Protein AF-A0A4R4V330-F1 (afdb_monomer)

Radius of gyration: 26.64 Å; Cα contacts (8 Å, |Δi|>4): 38; chains: 1; bounding box: 55×34×80 Å

Solvent-accessible surface area (backbone atoms only — not comparable to full-atom values): 6131 Å² total; per-residue (Å²): 139,83,82,82,77,76,73,71,78,74,74,79,72,78,73,78,72,75,81,72,60,71,76,80,73,48,66,60,66,60,51,50,52,54,22,50,52,21,43,51,41,32,55,56,40,47,54,49,22,66,73,70,74,48,85,54,71,67,30,55,50,16,48,51,46,25,51,50,33,53,51,53,52,51,50,52,51,49,52,54,48,49,59,71,71,54,78,76,77,81,75,73,78,72,82,71,83,84,126

Secondary structure (DSSP, 8-state):
---------------------TTTS--HHHHHHHHHHHHHHHHHHHHHHHHHS---HHHHHHHHHHHHHHHHHHHHHHHHHHHHT---TTSSSSTTS--

Sequence (99 aa):
MVQDGETAPSDPAHRSVPSLPRRLADPTPVLLFGTALWFAGVVLFGWRDLADGSVGVEFFTCIAGTTLGIIGYGVFRWQRNAARRGSRGSWQGLAGLDT

Structure (mmCIF, N/CA/C/O backbone):
data_AF-A0A4R4V330-F1
#
_entry.id   AF-A0A4R4V330-F1
#
loop_
_atom_site.group_PDB
_atom_site.id
_atom_site.type_symbol
_atom_site.label_atom_id
_atom_site.label_alt_id
_atom_site.label_comp_id
_atom_site.label_asym_id
_atom_site.label_entity_id
_atom_site.label_seq_id
_atom_site.pdbx_PDB_ins_code
_atom_site.Cartn_x
_atom_site.Cartn_y
_atom_site.Cartn_z
_atom_site.occupancy
_atom_site.B_iso_or_equiv
_atom_site.auth_seq_id
_atom_site.auth_comp_id
_atom_site.auth_asym_id
_atom_site.auth_atom_id
_atom_site.pdbx_PDB_model_num
ATOM 1 N N . MET A 1 1 ? -36.310 24.318 57.794 1.00 46.09 1 MET A N 1
ATOM 2 C CA . MET A 1 1 ? -36.937 24.225 56.461 1.00 46.09 1 MET A CA 1
ATOM 3 C C . MET A 1 1 ? -35.822 24.427 55.440 1.00 46.09 1 MET A C 1
ATOM 5 O O . MET A 1 1 ? -35.615 25.546 54.998 1.00 46.09 1 MET A O 1
ATOM 9 N N . VAL A 1 2 ? -35.008 23.394 55.206 1.00 49.06 2 VAL A N 1
ATOM 10 C CA . VAL A 1 2 ? -33.883 23.442 54.257 1.00 49.06 2 VAL A CA 1
ATOM 11 C C . VAL A 1 2 ? -34.397 22.883 52.940 1.00 49.06 2 VAL A C 1
ATOM 13 O O . VAL A 1 2 ? -34.961 21.791 52.904 1.00 49.06 2 VAL A O 1
ATOM 16 N N . GLN A 1 3 ? -34.296 23.699 51.903 1.00 57.59 3 GLN A N 1
ATOM 17 C CA . GLN A 1 3 ? -34.781 23.425 50.566 1.00 57.59 3 GLN A CA 1
ATOM 18 C C . GLN A 1 3 ? -33.574 23.055 49.705 1.00 57.59 3 GLN A C 1
ATOM 20 O O . GLN A 1 3 ? -33.152 23.844 48.872 1.00 57.59 3 GLN A O 1
ATOM 25 N N . ASP A 1 4 ? -33.030 21.854 49.902 1.00 46.81 4 ASP A N 1
ATOM 26 C CA . ASP A 1 4 ? -31.985 21.304 49.027 1.00 46.81 4 ASP A CA 1
ATOM 27 C C . ASP A 1 4 ? -32.660 20.484 47.922 1.00 46.81 4 ASP A C 1
ATOM 29 O O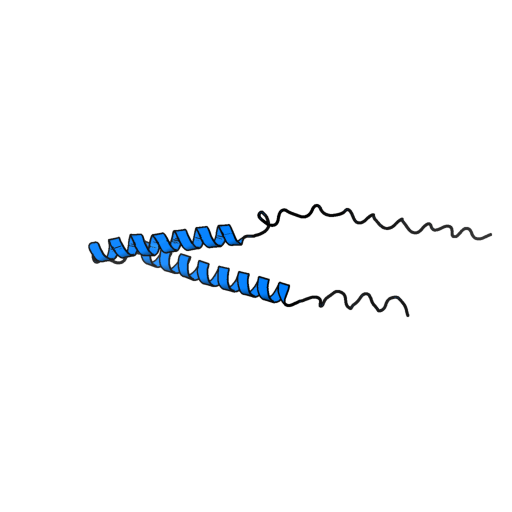 . ASP A 1 4 ? -32.519 19.270 47.801 1.00 46.81 4 ASP A O 1
ATOM 33 N N . GLY A 1 5 ? -33.486 21.177 47.140 1.00 57.91 5 GLY A N 1
ATOM 34 C CA . GLY A 1 5 ? -34.045 20.682 45.888 1.00 57.91 5 GLY A CA 1
ATOM 35 C C . GLY A 1 5 ? -33.053 20.865 44.744 1.00 57.91 5 GLY A C 1
ATOM 36 O O . GLY A 1 5 ? -33.433 21.405 43.709 1.00 57.91 5 GLY A O 1
ATOM 37 N N . GLU A 1 6 ? -31.793 20.465 44.934 1.00 54.75 6 GLU A N 1
ATOM 38 C CA . GLU A 1 6 ? -30.803 20.452 43.857 1.00 54.75 6 GLU A CA 1
ATOM 39 C C . GLU A 1 6 ? -31.171 19.299 42.916 1.00 54.75 6 GLU A C 1
ATOM 41 O O . GLU A 1 6 ? -30.764 18.147 43.072 1.00 54.75 6 GLU A O 1
ATOM 46 N N . THR A 1 7 ? -32.043 19.603 41.960 1.00 56.84 7 THR A N 1
ATOM 47 C CA . THR A 1 7 ? -32.309 18.766 40.798 1.00 56.84 7 THR A CA 1
ATOM 48 C C . THR A 1 7 ? -30.982 18.540 40.090 1.00 56.84 7 THR A C 1
ATOM 50 O O . THR A 1 7 ? -30.516 19.419 39.363 1.00 56.84 7 THR A O 1
ATOM 53 N N . ALA A 1 8 ? -30.360 17.382 40.324 1.00 57.53 8 ALA A N 1
ATOM 54 C CA . ALA A 1 8 ? -29.200 16.953 39.562 1.00 57.53 8 ALA A CA 1
ATOM 55 C C . ALA A 1 8 ? -29.518 17.163 38.071 1.00 57.53 8 ALA A C 1
ATOM 57 O O . ALA A 1 8 ? -30.588 16.725 37.627 1.00 57.53 8 ALA A O 1
ATOM 58 N N . PRO A 1 9 ? -28.670 17.883 37.313 1.00 60.41 9 PRO A N 1
ATOM 59 C CA . PRO A 1 9 ? -28.929 18.137 35.908 1.00 60.41 9 PRO A CA 1
ATOM 60 C C . PRO A 1 9 ? -29.163 16.795 35.224 1.00 60.41 9 PRO A C 1
ATOM 62 O O . PRO A 1 9 ? -28.319 15.902 35.279 1.00 60.41 9 PRO A O 1
ATOM 65 N N . SER A 1 10 ? -30.359 16.653 34.651 1.00 60.56 10 SER A N 1
ATOM 66 C CA . SER A 1 10 ? -30.787 15.495 33.878 1.00 60.56 10 SER A CA 1
ATOM 67 C C . SER A 1 10 ? -29.659 15.067 32.947 1.00 60.56 10 SER A C 1
ATOM 69 O O . SER A 1 10 ? -29.223 15.877 32.124 1.00 60.56 10 SER A O 1
ATOM 71 N N . ASP A 1 11 ? -29.203 13.826 33.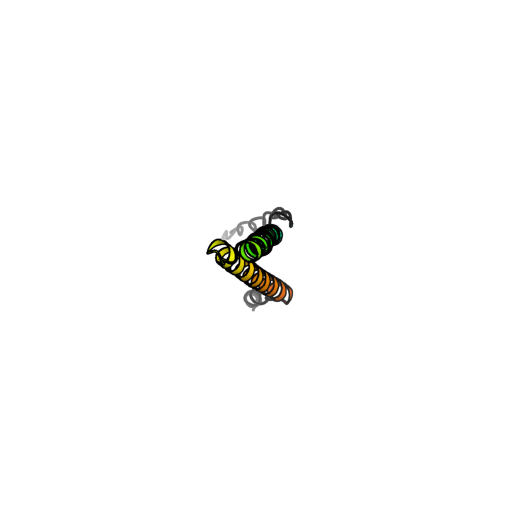142 1.00 59.34 11 ASP A N 1
ATOM 72 C CA . ASP A 1 11 ? -28.247 13.080 32.324 1.00 59.34 11 ASP A CA 1
ATOM 73 C C . ASP A 1 11 ? -28.237 13.618 30.884 1.00 59.34 11 ASP A C 1
ATOM 75 O O . ASP A 1 11 ? -29.303 13.619 30.251 1.00 59.34 11 ASP A O 1
ATOM 79 N N . PRO A 1 12 ? -27.117 14.177 30.374 1.00 59.53 12 PRO A N 1
ATOM 80 C CA . PRO A 1 12 ? -27.086 14.754 29.043 1.00 59.53 12 PRO A CA 1
ATOM 81 C C . PRO A 1 12 ? -27.383 13.630 28.063 1.00 59.53 12 PRO A C 1
ATOM 83 O O . PRO A 1 12 ? -26.490 12.856 27.730 1.00 59.53 12 PRO A O 1
ATOM 86 N N . ALA A 1 13 ? -28.652 13.543 27.645 1.00 63.53 13 ALA A N 1
ATOM 87 C CA . ALA A 1 13 ? -29.205 12.496 26.806 1.00 63.53 13 ALA A CA 1
ATOM 88 C C . ALA A 1 13 ? -28.169 12.113 25.757 1.00 63.53 13 ALA A C 1
ATOM 90 O O . ALA A 1 13 ? -27.889 12.902 24.846 1.00 63.53 13 ALA A O 1
ATOM 91 N N . HIS A 1 14 ? -27.533 10.953 25.957 1.00 59.41 14 HIS A N 1
ATOM 92 C CA . HIS A 1 14 ? -26.417 10.507 25.141 1.00 59.41 14 HIS A CA 1
ATOM 93 C C . HIS A 1 14 ? -26.930 10.429 23.706 1.00 59.41 14 HIS A C 1
ATOM 95 O O . HIS A 1 14 ? -27.666 9.515 23.330 1.00 59.41 14 HIS A O 1
ATOM 101 N N . ARG A 1 15 ? -26.623 11.461 22.916 1.00 63.56 15 ARG A N 1
ATOM 102 C CA . ARG A 1 15 ? -27.174 11.620 21.575 1.00 63.56 15 ARG A CA 1
ATOM 103 C C . ARG A 1 15 ? -26.651 10.440 20.769 1.00 63.56 15 ARG A C 1
ATOM 105 O O . ARG A 1 15 ? -25.440 10.315 20.590 1.00 63.56 15 ARG A O 1
ATOM 112 N N . SER A 1 16 ? -27.545 9.544 20.352 1.00 61.28 16 SER A N 1
ATOM 113 C CA . SER A 1 16 ? -27.179 8.329 19.627 1.00 61.28 16 SER A CA 1
ATOM 114 C C . SER A 1 16 ? -26.407 8.728 18.374 1.00 61.28 16 SER A C 1
ATOM 116 O O . SER A 1 16 ? -26.987 9.281 17.436 1.00 61.28 16 SER A O 1
ATOM 118 N N . VAL A 1 17 ? -25.089 8.513 18.382 1.00 60.91 17 VAL A N 1
ATOM 119 C CA . VAL A 1 17 ? -24.244 8.828 17.233 1.00 60.91 17 VAL A CA 1
ATOM 120 C C . VAL A 1 17 ? -24.745 8.001 16.049 1.00 60.91 17 VAL A C 1
ATOM 122 O O . VAL A 1 17 ? -24.851 6.776 16.170 1.00 60.91 17 VAL A O 1
ATOM 125 N N . PRO A 1 18 ? -25.101 8.632 14.916 1.00 69.88 18 PRO A N 1
ATOM 126 C CA . PRO A 1 18 ? -25.498 7.896 13.729 1.00 69.88 18 PRO A CA 1
ATOM 127 C C . PRO A 1 18 ? -24.382 6.918 13.376 1.00 69.88 18 PRO A C 1
ATOM 129 O O . PRO A 1 18 ? -23.213 7.305 13.300 1.00 69.88 18 PRO A O 1
ATOM 132 N N . SER A 1 19 ? -24.716 5.639 13.204 1.00 65.06 19 SER A N 1
ATOM 133 C CA . SER A 1 19 ? -23.719 4.625 12.876 1.00 65.06 19 SER A CA 1
ATOM 134 C C . SER A 1 19 ? -23.047 4.999 11.555 1.00 65.06 19 SER A C 1
ATOM 136 O O . SER A 1 19 ? -23.688 4.959 10.502 1.00 65.06 19 SER A O 1
ATOM 138 N N . LEU A 1 20 ? -21.770 5.385 11.613 1.00 56.50 20 LEU A N 1
ATOM 139 C CA . LEU A 1 20 ? -21.043 5.832 10.433 1.00 56.50 20 LEU A CA 1
ATOM 140 C C . LEU A 1 20 ? -20.953 4.666 9.432 1.00 56.50 20 LEU A C 1
ATOM 142 O O . LEU A 1 20 ? -20.566 3.557 9.830 1.00 56.50 20 LEU A O 1
ATOM 146 N N . PRO A 1 21 ? -21.322 4.868 8.151 1.00 66.62 21 PRO A N 1
ATOM 147 C CA . PRO A 1 21 ? -21.335 3.800 7.164 1.00 66.62 21 PRO A CA 1
ATOM 148 C C . PRO A 1 21 ? -19.971 3.117 7.111 1.00 66.62 21 PRO A C 1
ATOM 150 O O . PRO A 1 21 ? -18.952 3.744 6.825 1.00 66.62 21 PRO A O 1
ATOM 153 N N . ARG A 1 22 ? -19.947 1.807 7.370 1.00 62.03 22 ARG A N 1
ATOM 154 C CA . ARG A 1 22 ? -18.717 1.011 7.526 1.00 62.03 22 ARG A CA 1
ATOM 155 C C . ARG A 1 22 ? -17.758 1.105 6.334 1.00 62.03 22 ARG A C 1
ATOM 157 O O . ARG A 1 22 ? -16.571 0.878 6.501 1.00 62.03 22 ARG A O 1
ATOM 164 N N . ARG A 1 23 ? -18.282 1.451 5.154 1.00 55.28 23 ARG A N 1
ATOM 165 C CA . ARG A 1 23 ? -17.522 1.651 3.913 1.00 55.28 23 ARG A CA 1
ATOM 166 C C . ARG A 1 23 ? -16.753 2.974 3.860 1.00 55.28 23 ARG A C 1
ATOM 168 O O . ARG A 1 23 ? -15.727 3.015 3.201 1.00 55.28 23 ARG A O 1
ATOM 175 N N . LEU A 1 24 ? -17.226 4.023 4.535 1.00 58.78 24 LEU A N 1
ATOM 176 C CA . LEU A 1 24 ? -16.553 5.328 4.561 1.00 58.78 24 LEU A CA 1
ATOM 177 C C . LEU A 1 24 ? -15.456 5.389 5.634 1.00 58.78 24 LEU A C 1
ATOM 179 O O . LEU A 1 24 ? -14.525 6.175 5.529 1.00 58.78 24 LEU A O 1
ATOM 183 N N . ALA A 1 25 ? -15.565 4.536 6.654 1.00 65.62 25 ALA A N 1
ATOM 184 C CA . ALA A 1 25 ? -14.605 4.442 7.750 1.00 65.62 25 ALA A CA 1
ATOM 185 C C . ALA A 1 25 ? -13.471 3.430 7.499 1.00 65.62 25 ALA A C 1
ATOM 187 O O . ALA A 1 25 ? -12.592 3.292 8.348 1.00 65.62 25 ALA A O 1
ATOM 188 N N . ASP A 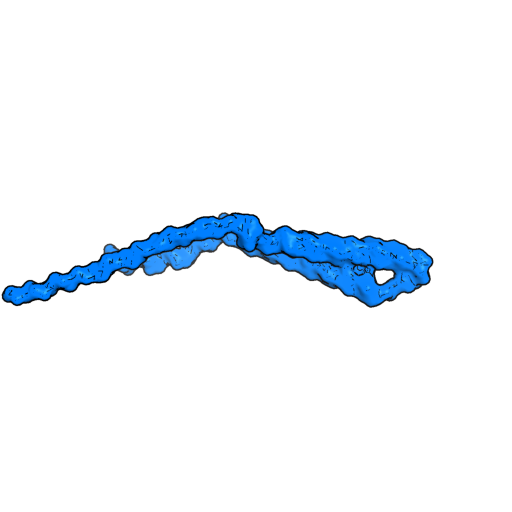1 26 ? -13.502 2.683 6.389 1.00 72.88 26 ASP A N 1
ATOM 189 C CA . ASP A 1 26 ? -12.489 1.670 6.095 1.00 72.88 26 ASP A CA 1
ATOM 190 C C . ASP A 1 26 ? -11.436 2.239 5.125 1.00 72.88 26 ASP A C 1
ATOM 192 O O . ASP A 1 26 ? -11.752 2.460 3.956 1.00 72.88 26 ASP A O 1
ATOM 196 N N . PRO A 1 27 ? -10.187 2.485 5.566 1.00 74.56 27 PRO A N 1
ATOM 197 C CA . PRO A 1 27 ? -9.112 2.957 4.690 1.00 74.56 27 PRO A CA 1
ATOM 198 C C . PRO A 1 27 ? -8.577 1.853 3.761 1.00 74.56 27 PRO A C 1
ATOM 200 O O . PRO A 1 27 ? -7.832 2.135 2.822 1.00 74.56 27 PRO A O 1
ATOM 203 N N . THR A 1 28 ? -8.964 0.592 3.993 1.00 83.06 28 THR A N 1
ATOM 204 C CA . THR A 1 28 ? -8.513 -0.582 3.231 1.00 83.06 28 THR A CA 1
ATOM 205 C C . THR A 1 28 ? -8.610 -0.438 1.708 1.00 83.06 28 THR A C 1
ATOM 207 O O . THR A 1 28 ? -7.602 -0.701 1.052 1.00 83.06 28 THR A O 1
ATOM 210 N N . PRO A 1 29 ? -9.754 -0.048 1.103 1.00 83.06 29 PRO A N 1
ATOM 211 C CA . PRO A 1 29 ? -9.855 0.085 -0.349 1.00 83.06 29 PRO A CA 1
ATOM 212 C C . PRO A 1 29 ? -8.800 1.032 -0.922 1.00 83.06 29 PRO A C 1
ATOM 214 O O . PRO A 1 29 ? -8.138 0.670 -1.888 1.00 83.06 29 PRO A O 1
ATOM 217 N N . VAL A 1 30 ? -8.579 2.196 -0.305 1.00 86.88 30 VAL A N 1
ATOM 218 C CA . VAL A 1 30 ? -7.592 3.178 -0.785 1.00 86.88 30 VAL A CA 1
ATOM 219 C C . VAL A 1 30 ? -6.174 2.608 -0.730 1.00 86.88 30 VAL A C 1
ATOM 221 O O . VAL A 1 30 ? -5.441 2.716 -1.712 1.00 86.88 30 VAL A O 1
ATOM 224 N N . LEU A 1 31 ? -5.801 1.942 0.371 1.00 88.31 31 LEU A N 1
ATOM 225 C CA . LEU A 1 31 ? -4.493 1.286 0.475 1.00 88.31 31 LEU A CA 1
ATOM 226 C C . LEU A 1 31 ? -4.307 0.201 -0.591 1.00 88.31 31 LEU A C 1
ATOM 228 O O . LEU A 1 31 ? -3.236 0.113 -1.1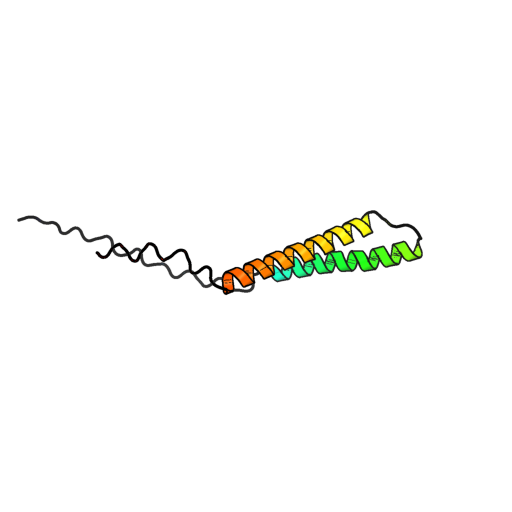91 1.00 88.31 31 LEU A O 1
ATOM 232 N N . LEU A 1 32 ? -5.331 -0.621 -0.834 1.00 89.75 32 LEU A N 1
ATOM 233 C CA . LEU A 1 32 ? -5.263 -1.684 -1.835 1.00 89.75 32 LEU A CA 1
ATOM 234 C C . LEU A 1 32 ? -5.129 -1.115 -3.247 1.00 89.75 32 LEU A C 1
ATOM 236 O O . LEU A 1 32 ? -4.275 -1.583 -3.994 1.00 89.75 32 LEU A O 1
ATOM 240 N N . PHE A 1 33 ? -5.904 -0.084 -3.594 1.00 93.94 33 PHE A N 1
ATOM 241 C CA . PHE A 1 33 ? -5.793 0.580 -4.895 1.00 93.94 33 PHE A CA 1
ATOM 242 C C . PHE A 1 33 ? -4.418 1.221 -5.093 1.00 93.94 33 PHE A C 1
ATOM 244 O O . PHE A 1 33 ? -3.803 1.014 -6.135 1.00 93.94 33 PHE A O 1
ATOM 251 N N . GLY A 1 34 ? -3.900 1.937 -4.090 1.00 93.31 34 GLY A N 1
ATOM 252 C CA . GLY A 1 34 ? -2.564 2.532 -4.161 1.00 93.31 34 GLY A CA 1
ATOM 253 C C . GLY A 1 34 ? -1.461 1.479 -4.304 1.00 93.31 34 GLY A C 1
ATOM 254 O O . GLY A 1 34 ? -0.589 1.608 -5.158 1.00 93.31 34 GLY A O 1
ATOM 255 N N . THR A 1 35 ? -1.528 0.397 -3.523 1.00 94.12 35 THR A N 1
ATOM 256 C CA . THR A 1 35 ? -0.551 -0.705 -3.599 1.00 94.12 35 THR A CA 1
ATOM 257 C C . THR A 1 35 ? -0.616 -1.418 -4.950 1.00 94.12 35 THR A C 1
ATOM 259 O O . THR A 1 35 ? 0.421 -1.708 -5.540 1.00 94.12 35 THR A O 1
ATOM 262 N N . ALA A 1 36 ? -1.822 -1.667 -5.472 1.00 94.88 36 ALA A N 1
ATOM 263 C CA . ALA A 1 36 ? -2.018 -2.289 -6.779 1.00 94.88 36 ALA A CA 1
ATOM 264 C C . ALA A 1 36 ? -1.502 -1.406 -7.923 1.00 94.88 36 ALA A C 1
ATOM 266 O O . ALA A 1 36 ? -0.907 -1.922 -8.865 1.00 94.88 36 ALA A O 1
ATOM 267 N N . LEU A 1 37 ? -1.681 -0.085 -7.824 1.00 97.31 37 LEU A N 1
ATOM 268 C CA . LEU A 1 37 ? -1.151 0.867 -8.797 1.00 97.31 37 LEU A CA 1
ATOM 269 C C . LEU A 1 37 ? 0.382 0.838 -8.829 1.00 97.31 37 LEU A C 1
ATOM 271 O O . LEU A 1 37 ? 0.970 0.749 -9.905 1.00 97.31 37 LEU A O 1
ATOM 275 N N . TRP A 1 38 ? 1.032 0.843 -7.662 1.00 96.38 38 TRP A N 1
ATOM 276 C CA . TRP A 1 38 ? 2.487 0.704 -7.586 1.00 96.38 38 TRP A CA 1
ATOM 277 C C . TRP A 1 38 ? 2.972 -0.641 -8.128 1.00 96.38 38 TRP A C 1
ATOM 279 O O . TRP A 1 38 ? 3.944 -0.678 -8.880 1.00 96.38 38 TRP A O 1
ATOM 289 N N . PHE A 1 39 ? 2.266 -1.730 -7.821 1.00 96.38 39 PHE A N 1
ATOM 290 C CA . PHE A 1 39 ? 2.595 -3.057 -8.337 1.00 96.38 39 PHE A CA 1
ATOM 291 C C . PHE A 1 39 ? 2.468 -3.128 -9.864 1.00 96.38 39 PHE A C 1
ATOM 293 O O . PHE A 1 39 ? 3.341 -3.678 -10.531 1.00 96.38 39 PHE A O 1
ATOM 300 N N . ALA A 1 40 ? 1.429 -2.513 -10.436 1.00 96.94 40 ALA A N 1
ATOM 301 C CA . ALA A 1 40 ? 1.299 -2.377 -11.884 1.00 96.94 40 ALA A CA 1
ATOM 302 C C . ALA A 1 40 ? 2.490 -1.609 -12.481 1.00 96.94 40 ALA A C 1
ATOM 304 O O . ALA A 1 40 ? 3.024 -2.022 -13.507 1.00 96.94 40 ALA A O 1
ATOM 305 N N . GLY A 1 41 ? 2.966 -0.560 -11.803 1.00 94.81 41 GLY A N 1
ATOM 306 C CA . GLY A 1 41 ? 4.199 0.140 -12.164 1.00 94.81 41 GLY A CA 1
ATOM 307 C C . GLY A 1 41 ? 5.425 -0.779 -12.186 1.00 94.81 41 GLY A C 1
ATOM 308 O O . GLY A 1 41 ? 6.165 -0.767 -13.163 1.00 94.81 41 GLY A O 1
ATOM 309 N N . VAL A 1 42 ? 5.609 -1.640 -11.176 1.00 95.88 42 VAL A N 1
ATOM 310 C CA . VAL A 1 42 ? 6.706 -2.633 -11.157 1.00 95.88 42 VAL A CA 1
ATOM 311 C C . VAL A 1 42 ? 6.648 -3.541 -12.385 1.00 95.88 42 VAL A C 1
ATOM 313 O O . VAL A 1 42 ? 7.675 -3.778 -13.015 1.00 95.88 42 VAL A O 1
ATOM 316 N N . VAL A 1 43 ? 5.459 -4.025 -12.750 1.00 96.06 43 VAL A N 1
ATOM 317 C CA . VAL A 1 43 ? 5.281 -4.907 -13.914 1.00 96.06 43 VAL A CA 1
ATOM 318 C C . VAL A 1 43 ? 5.577 -4.168 -15.220 1.00 96.06 43 VAL A C 1
ATOM 320 O O . VAL A 1 43 ? 6.330 -4.675 -16.048 1.00 96.06 43 VAL A O 1
ATOM 323 N N . LEU A 1 44 ? 5.014 -2.973 -15.405 1.00 94.94 44 LEU A N 1
ATOM 324 C CA . LEU A 1 44 ? 5.159 -2.199 -16.640 1.00 94.94 44 LEU A CA 1
ATOM 325 C C . LEU A 1 44 ? 6.594 -1.705 -16.842 1.00 94.94 44 LEU A C 1
ATOM 327 O O . LEU A 1 44 ? 7.168 -1.912 -17.911 1.00 94.94 44 LEU A O 1
ATOM 331 N N . PHE A 1 45 ? 7.187 -1.086 -15.818 1.00 92.50 45 PHE A N 1
ATOM 332 C CA . PHE A 1 45 ? 8.565 -0.608 -15.898 1.00 92.50 45 PHE A CA 1
ATOM 333 C C . PHE A 1 45 ? 9.553 -1.765 -15.922 1.00 92.50 45 PHE A C 1
ATOM 335 O O . PHE A 1 45 ? 10.482 -1.715 -16.708 1.00 92.50 45 PHE A O 1
ATOM 342 N N . GLY A 1 46 ? 9.323 -2.848 -15.175 1.00 91.50 46 GLY A N 1
ATOM 343 C CA . GLY A 1 46 ? 10.180 -4.033 -15.243 1.00 91.50 46 GLY A CA 1
ATOM 344 C C . GLY A 1 46 ? 10.179 -4.682 -16.630 1.00 91.50 46 GLY A C 1
ATOM 345 O O . GLY A 1 46 ? 11.231 -5.080 -17.122 1.00 91.50 46 GLY A O 1
ATOM 346 N N . TRP A 1 47 ? 9.019 -4.742 -17.294 1.00 92.81 47 TRP A N 1
ATOM 347 C CA . TRP A 1 47 ? 8.926 -5.232 -18.672 1.00 92.81 47 TRP A CA 1
ATOM 348 C C . TRP A 1 47 ? 9.688 -4.337 -19.652 1.00 92.81 47 TRP A C 1
ATOM 350 O O . TRP A 1 47 ? 10.434 -4.833 -20.495 1.00 92.81 47 TRP A O 1
ATOM 360 N N . ARG A 1 48 ? 9.521 -3.016 -19.529 1.00 91.06 48 ARG A N 1
ATOM 361 C CA . ARG A 1 48 ? 10.247 -2.029 -20.337 1.00 91.06 48 ARG A CA 1
ATOM 362 C C . ARG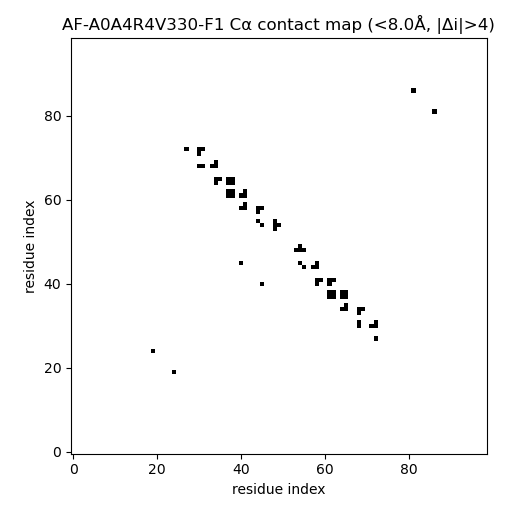 A 1 48 ? 11.757 -2.116 -20.105 1.00 91.06 48 ARG A C 1
ATOM 364 O O . ARG A 1 48 ? 12.511 -2.199 -21.063 1.00 91.06 48 ARG A O 1
ATOM 371 N N . ASP A 1 49 ? 12.186 -2.152 -18.851 1.00 89.44 49 ASP A N 1
ATOM 372 C CA . ASP A 1 49 ? 13.593 -2.193 -18.450 1.00 89.44 49 ASP A CA 1
ATOM 373 C C . ASP A 1 49 ? 14.278 -3.478 -18.944 1.00 89.44 49 ASP A C 1
ATOM 375 O O . ASP A 1 49 ? 15.449 -3.454 -19.318 1.00 89.44 49 ASP A O 1
ATOM 379 N N . LEU A 1 50 ? 13.541 -4.594 -19.017 1.00 88.06 50 LEU A N 1
ATOM 380 C CA . LEU A 1 50 ? 14.031 -5.841 -19.605 1.00 88.06 50 LEU A CA 1
ATOM 381 C C . LEU A 1 50 ? 14.211 -5.743 -21.129 1.00 88.06 50 LEU A C 1
ATOM 383 O O . LEU A 1 50 ? 15.134 -6.350 -21.668 1.00 88.06 50 LEU A O 1
ATOM 387 N N . ALA A 1 51 ? 13.350 -4.986 -21.814 1.00 86.81 51 ALA A N 1
ATOM 388 C CA . ALA A 1 51 ? 13.449 -4.748 -23.253 1.00 86.81 51 ALA A CA 1
ATOM 389 C C . ALA A 1 51 ? 14.568 -3.750 -23.607 1.00 86.81 51 ALA A C 1
ATOM 391 O O . ALA A 1 51 ? 15.293 -3.965 -24.577 1.00 86.81 51 ALA A O 1
ATOM 392 N N . ASP A 1 52 ? 14.731 -2.698 -22.802 1.00 86.44 52 ASP A N 1
ATOM 393 C CA . ASP A 1 52 ? 15.709 -1.625 -23.024 1.00 86.44 52 ASP A CA 1
ATOM 394 C C . ASP A 1 52 ? 17.089 -1.931 -22.402 1.00 86.44 52 ASP A C 1
ATOM 396 O O . ASP A 1 52 ? 18.076 -1.260 -22.705 1.00 86.44 52 ASP A O 1
ATOM 400 N N . GLY A 1 53 ? 17.184 -2.931 -21.518 1.00 83.00 53 GLY A N 1
ATOM 401 C CA . GLY A 1 53 ? 18.421 -3.339 -20.840 1.00 83.00 53 GLY A CA 1
ATOM 402 C C . GLY A 1 53 ? 18.918 -2.363 -19.767 1.00 83.00 53 GLY A C 1
ATOM 403 O O . GLY A 1 53 ? 20.035 -2.512 -19.270 1.00 83.00 53 GLY A O 1
ATOM 404 N N . SER A 1 54 ? 18.112 -1.365 -19.396 1.00 84.62 54 SER A N 1
ATOM 405 C CA . SER A 1 54 ? 18.445 -0.375 -18.369 1.00 84.62 54 SER A CA 1
ATOM 406 C C . SER A 1 54 ? 17.355 -0.329 -17.308 1.00 84.62 54 SER A C 1
ATOM 408 O O . SER A 1 54 ? 16.175 -0.276 -17.643 1.00 84.62 54 SER A O 1
ATOM 410 N N . VAL A 1 55 ? 17.752 -0.353 -16.033 1.00 85.19 55 VAL A N 1
ATOM 411 C CA . VAL A 1 55 ? 16.804 -0.265 -14.917 1.00 85.19 55 VAL A CA 1
ATOM 412 C C . VAL A 1 55 ? 16.664 1.189 -14.485 1.00 85.19 55 VAL A C 1
ATOM 414 O O . VAL A 1 55 ? 17.637 1.806 -14.043 1.00 85.19 55 VAL A O 1
ATOM 417 N N . GLY A 1 56 ? 15.457 1.731 -14.631 1.00 87.38 56 GLY A N 1
ATOM 418 C CA . GLY A 1 56 ? 15.141 3.123 -14.316 1.00 87.38 56 GLY A CA 1
ATOM 419 C C . GLY A 1 56 ? 14.862 3.365 -12.830 1.00 87.38 56 GLY A C 1
ATOM 420 O O . GLY A 1 56 ? 14.523 2.456 -12.068 1.00 87.38 56 GLY A O 1
ATOM 421 N N . VAL A 1 57 ? 14.950 4.626 -12.400 1.00 92.56 57 VAL A N 1
ATOM 422 C CA . VAL A 1 57 ? 14.564 5.038 -11.034 1.00 92.56 57 VAL A CA 1
ATOM 423 C C . VAL A 1 57 ? 13.062 4.842 -10.786 1.00 92.56 57 VAL A C 1
ATOM 425 O O . VAL A 1 57 ? 12.622 4.621 -9.655 1.00 92.56 57 VAL A O 1
ATOM 428 N N . GLU A 1 58 ? 12.266 4.868 -11.849 1.00 91.94 58 GLU A N 1
ATOM 429 C CA . GLU A 1 58 ? 10.824 4.654 -11.856 1.00 91.94 58 GLU A CA 1
ATOM 430 C C . GLU A 1 58 ? 10.476 3.249 -11.352 1.00 91.94 58 GLU A C 1
ATOM 432 O O . GLU A 1 58 ? 9.577 3.090 -10.522 1.00 91.94 58 GLU A O 1
ATOM 437 N N . PHE A 1 59 ? 11.242 2.239 -11.775 1.00 91.25 59 PHE A N 1
ATOM 438 C CA . PHE A 1 59 ? 11.079 0.857 -11.335 1.00 91.25 59 PHE A CA 1
ATOM 439 C C . PHE A 1 59 ? 11.327 0.712 -9.830 1.00 91.25 59 PHE A C 1
ATOM 441 O O . PHE A 1 59 ? 10.479 0.186 -9.104 1.00 91.25 59 PHE A O 1
ATOM 448 N N . PHE A 1 60 ? 12.444 1.252 -9.332 1.00 93.50 60 PHE A N 1
ATOM 449 C CA . PHE A 1 60 ? 12.763 1.217 -7.902 1.00 93.50 60 PHE A CA 1
ATOM 450 C C . PHE A 1 60 ? 11.746 1.986 -7.057 1.00 93.50 60 PHE A C 1
ATOM 452 O O . PHE A 1 60 ? 11.382 1.537 -5.968 1.00 93.50 60 PHE A O 1
ATOM 459 N N . THR A 1 61 ? 11.231 3.101 -7.573 1.00 95.19 61 THR A N 1
ATOM 460 C CA . THR A 1 61 ? 10.165 3.867 -6.918 1.00 95.19 61 THR A CA 1
ATOM 461 C C . THR A 1 61 ? 8.891 3.029 -6.794 1.00 95.19 61 THR A C 1
ATOM 463 O O . THR A 1 61 ? 8.279 2.986 -5.725 1.00 95.19 61 THR A O 1
ATOM 46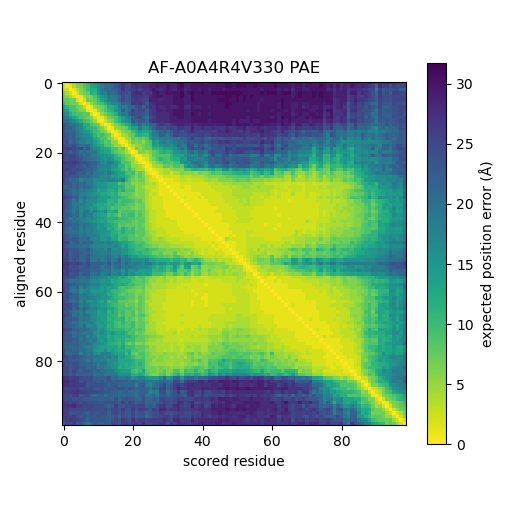6 N N . CYS A 1 62 ? 8.528 2.281 -7.839 1.00 95.94 62 CYS A N 1
ATOM 467 C CA . CYS A 1 62 ? 7.375 1.382 -7.809 1.00 95.94 62 CYS A CA 1
ATOM 468 C C . CYS A 1 62 ? 7.564 0.201 -6.852 1.00 95.94 62 CYS A C 1
ATOM 470 O O . CYS A 1 62 ? 6.621 -0.178 -6.148 1.00 95.94 62 CYS A O 1
ATOM 472 N N . ILE A 1 63 ? 8.779 -0.345 -6.756 1.00 96.38 63 ILE A N 1
ATOM 473 C CA . ILE A 1 63 ? 9.115 -1.369 -5.757 1.00 96.38 63 ILE A CA 1
ATOM 474 C C . ILE A 1 63 ? 8.965 -0.806 -4.343 1.00 96.38 63 ILE A C 1
ATOM 476 O O . ILE A 1 63 ? 8.338 -1.447 -3.494 1.00 96.38 63 ILE A O 1
ATOM 480 N N . ALA A 1 64 ? 9.502 0.387 -4.083 1.00 97.38 64 ALA A N 1
ATOM 481 C CA . ALA A 1 64 ? 9.405 1.036 -2.780 1.00 97.38 64 ALA A CA 1
ATOM 482 C C . ALA A 1 64 ? 7.941 1.299 -2.398 1.00 97.38 64 ALA A C 1
ATOM 484 O O . ALA A 1 64 ? 7.523 0.941 -1.296 1.00 97.38 64 ALA A O 1
ATOM 485 N N . GLY A 1 65 ? 7.140 1.834 -3.325 1.00 95.31 65 GLY A N 1
ATOM 486 C CA . GLY A 1 65 ? 5.707 2.067 -3.132 1.00 95.31 65 GLY A CA 1
ATOM 487 C C . GLY A 1 65 ? 4.923 0.780 -2.860 1.00 95.31 65 GLY A C 1
ATOM 488 O O . GLY A 1 65 ? 4.123 0.728 -1.925 1.00 95.31 65 GLY A O 1
ATOM 489 N N . THR A 1 66 ? 5.205 -0.291 -3.606 1.00 95.88 66 THR A N 1
ATOM 490 C CA . THR A 1 66 ? 4.584 -1.610 -3.396 1.00 95.88 66 THR A CA 1
ATOM 491 C C . THR A 1 66 ? 4.945 -2.179 -2.025 1.00 95.88 66 THR A C 1
ATOM 493 O O . THR A 1 66 ? 4.072 -2.626 -1.281 1.00 95.88 66 THR A O 1
ATOM 496 N N . THR A 1 67 ? 6.227 -2.123 -1.660 1.00 96.88 67 THR A N 1
ATOM 497 C CA . THR A 1 67 ? 6.739 -2.626 -0.376 1.00 96.88 67 THR A CA 1
ATOM 498 C C . THR A 1 67 ? 6.114 -1.871 0.792 1.00 96.88 67 THR A C 1
ATOM 500 O O . THR A 1 67 ? 5.609 -2.486 1.733 1.00 96.88 67 THR A O 1
ATOM 503 N N . LEU A 1 68 ? 6.072 -0.539 0.710 1.00 96.31 68 LEU A N 1
ATOM 504 C CA . LEU A 1 68 ? 5.437 0.303 1.718 1.00 96.31 68 LEU A CA 1
ATOM 505 C C . LEU A 1 68 ? 3.936 0.006 1.833 1.00 96.31 68 LEU A C 1
ATOM 507 O O . LEU A 1 68 ? 3.419 -0.083 2.946 1.00 96.31 68 LEU A O 1
ATOM 511 N N . GLY A 1 69 ? 3.252 -0.208 0.706 1.00 93.50 69 GLY A N 1
ATOM 512 C CA . GLY A 1 69 ? 1.844 -0.602 0.668 1.00 93.50 69 GLY A CA 1
ATOM 513 C C . GLY A 1 69 ? 1.572 -1.928 1.385 1.00 93.50 69 GLY A C 1
ATOM 514 O O . GLY A 1 69 ? 0.673 -2.005 2.226 1.00 93.50 69 GLY A O 1
ATOM 515 N N . ILE A 1 70 ? 2.397 -2.951 1.135 1.00 94.88 70 ILE A N 1
ATOM 516 C CA . ILE A 1 70 ? 2.312 -4.260 1.806 1.00 94.88 70 ILE A CA 1
ATOM 517 C C . ILE A 1 70 ? 2.536 -4.118 3.314 1.00 94.88 70 ILE A C 1
ATOM 519 O O . ILE A 1 70 ? 1.749 -4.650 4.104 1.00 94.88 70 ILE A O 1
ATOM 523 N N . ILE A 1 71 ? 3.574 -3.383 3.725 1.00 95.31 71 ILE A N 1
ATOM 524 C CA . ILE A 1 71 ? 3.887 -3.156 5.143 1.00 95.31 71 ILE A CA 1
ATOM 525 C C . ILE A 1 71 ? 2.737 -2.408 5.825 1.00 95.31 71 ILE A C 1
ATOM 527 O O . ILE A 1 71 ? 2.236 -2.861 6.857 1.00 95.31 71 ILE A O 1
ATOM 531 N N . GLY A 1 72 ? 2.271 -1.306 5.234 1.00 90.50 72 GLY A N 1
ATOM 532 C CA . GLY A 1 72 ? 1.169 -0.504 5.766 1.00 90.50 72 GLY A CA 1
ATOM 533 C C . GLY A 1 72 ? -0.118 -1.315 5.919 1.00 90.50 72 GLY A C 1
ATOM 534 O O . GLY A 1 72 ? -0.753 -1.286 6.976 1.00 90.50 72 GLY A O 1
ATOM 535 N N . TYR A 1 73 ? -0.468 -2.118 4.910 1.00 90.19 73 TYR A N 1
ATOM 536 C CA . TYR A 1 73 ? -1.619 -3.018 4.977 1.00 90.19 73 TYR A CA 1
ATOM 537 C C . TYR A 1 73 ? -1.454 -4.109 6.048 1.00 90.19 73 TYR A C 1
ATOM 539 O O . TYR A 1 73 ? -2.403 -4.415 6.778 1.00 90.19 73 TYR A O 1
ATOM 547 N N . GLY A 1 74 ? -0.253 -4.676 6.184 1.00 89.69 74 GLY A N 1
ATOM 548 C CA . GLY A 1 74 ? 0.079 -5.660 7.214 1.00 89.69 74 GLY A CA 1
ATOM 549 C C . GLY A 1 74 ? -0.114 -5.110 8.628 1.00 89.69 74 GLY A C 1
ATOM 550 O O . GLY A 1 74 ? -0.802 -5.732 9.444 1.00 89.69 74 GLY A O 1
ATOM 551 N N . VAL A 1 75 ? 0.407 -3.908 8.893 1.00 88.69 75 VAL A N 1
ATOM 552 C CA . VAL A 1 75 ? 0.228 -3.202 10.171 1.00 88.69 75 VAL A CA 1
ATOM 553 C C . VAL A 1 75 ? -1.248 -2.912 10.425 1.00 88.69 75 VAL A C 1
ATOM 555 O O . VAL A 1 75 ? -1.750 -3.237 11.501 1.00 88.69 75 VAL A O 1
ATOM 558 N N . PHE A 1 76 ? -1.977 -2.386 9.438 1.00 86.06 76 PHE A N 1
ATOM 559 C CA . PHE A 1 76 ? -3.409 -2.114 9.575 1.00 86.06 76 PHE A CA 1
ATOM 560 C C . PHE A 1 76 ? -4.205 -3.380 9.923 1.00 86.06 76 PHE A C 1
ATOM 562 O O . PHE A 1 76 ? -5.032 -3.383 10.841 1.00 86.06 76 PHE A O 1
ATOM 569 N N . ARG A 1 77 ? -3.931 -4.500 9.243 1.00 85.44 77 ARG A N 1
ATOM 570 C CA . ARG A 1 77 ? -4.546 -5.797 9.563 1.00 85.44 77 ARG A CA 1
ATOM 571 C C . ARG A 1 77 ? -4.204 -6.262 10.968 1.00 85.44 77 ARG A C 1
ATOM 573 O O . ARG A 1 77 ? -5.080 -6.794 11.652 1.00 85.44 77 ARG A O 1
ATOM 580 N N . TRP A 1 78 ? -2.958 -6.090 11.398 1.00 86.62 78 TRP A N 1
ATOM 581 C CA . TRP A 1 78 ? -2.539 -6.467 12.741 1.00 86.62 78 TRP A CA 1
ATOM 582 C C . TRP A 1 78 ? -3.251 -5.624 13.798 1.00 86.62 78 TRP A C 1
ATOM 584 O O . TRP A 1 78 ? -3.852 -6.196 14.707 1.00 86.62 78 TRP A O 1
ATOM 594 N N . GLN A 1 79 ? -3.311 -4.304 13.619 1.00 86.44 79 GLN A N 1
ATOM 595 C CA . GLN A 1 79 ? -4.065 -3.391 14.480 1.00 86.44 79 GLN A CA 1
ATOM 596 C C . GLN A 1 79 ? -5.546 -3.776 14.539 1.00 86.44 79 GLN A C 1
ATOM 598 O O . GLN A 1 79 ? -6.119 -3.904 15.621 1.00 86.44 79 GLN A O 1
ATOM 603 N N . ARG A 1 80 ? -6.173 -4.055 13.392 1.00 83.56 80 ARG A N 1
ATOM 604 C CA . ARG A 1 80 ? -7.581 -4.467 13.334 1.00 83.56 80 ARG A CA 1
ATOM 605 C C . ARG A 1 80 ? -7.823 -5.831 13.974 1.00 83.56 80 ARG A C 1
ATOM 607 O O . ARG A 1 80 ? -8.885 -6.063 14.550 1.00 83.56 80 ARG A O 1
ATOM 614 N N . ASN A 1 81 ? -6.864 -6.746 13.894 1.00 78.75 81 ASN A N 1
ATOM 615 C CA . ASN A 1 81 ? -6.925 -8.021 14.600 1.00 78.75 81 ASN A CA 1
ATOM 616 C C . ASN A 1 81 ? -6.739 -7.834 16.108 1.00 78.75 81 ASN A C 1
ATOM 618 O O . ASN A 1 81 ? -7.484 -8.447 16.862 1.00 78.75 81 ASN A O 1
ATOM 622 N N . ALA A 1 82 ? -5.818 -6.977 16.550 1.00 79.25 82 ALA A N 1
ATOM 623 C CA . ALA A 1 82 ? -5.594 -6.662 17.960 1.00 79.25 82 ALA A CA 1
ATOM 624 C C . ALA A 1 82 ? -6.815 -5.975 18.593 1.00 79.25 82 ALA A C 1
ATOM 626 O O . ALA A 1 82 ? -7.287 -6.406 19.642 1.00 79.25 82 ALA A O 1
ATOM 627 N N . ALA A 1 83 ? -7.410 -4.996 17.906 1.00 77.50 83 ALA A N 1
ATOM 628 C CA . ALA A 1 83 ? -8.645 -4.346 18.340 1.00 77.50 83 ALA A CA 1
ATOM 629 C C . ALA A 1 83 ? -9.803 -5.350 18.476 1.00 77.50 83 ALA A C 1
ATOM 631 O O . ALA A 1 83 ? -10.544 -5.319 19.456 1.00 77.50 83 ALA A O 1
ATOM 632 N N . ARG A 1 84 ? -9.925 -6.295 17.530 1.00 74.12 84 ARG A N 1
ATOM 633 C CA . ARG A 1 84 ? -10.918 -7.383 17.599 1.00 74.12 84 ARG A CA 1
ATOM 634 C C . ARG A 1 84 ? -10.627 -8.406 18.697 1.00 74.12 84 ARG A C 1
ATOM 636 O O . ARG A 1 84 ? -11.569 -8.953 19.256 1.00 74.12 84 ARG A O 1
ATOM 643 N N . ARG A 1 85 ? -9.352 -8.654 19.009 1.00 74.19 85 ARG A N 1
ATOM 644 C CA . ARG A 1 85 ? -8.904 -9.548 20.093 1.00 74.19 85 ARG A CA 1
ATOM 645 C C . ARG A 1 85 ? -9.114 -8.956 21.489 1.00 74.19 85 ARG A C 1
ATOM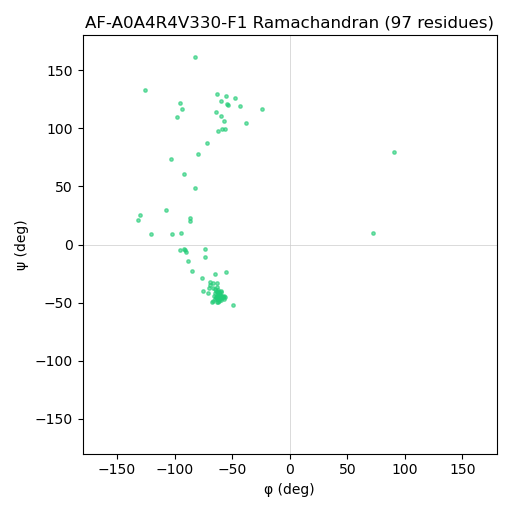 647 O O . ARG A 1 85 ? -8.930 -9.667 22.465 1.00 74.19 85 ARG A O 1
ATOM 654 N N . GLY A 1 86 ? -9.580 -7.712 21.574 1.00 61.25 86 GLY A N 1
ATOM 655 C CA . GLY A 1 86 ? -10.122 -7.151 22.799 1.00 61.25 86 GLY A CA 1
ATOM 656 C C . GLY A 1 86 ? -9.074 -6.457 23.653 1.00 61.25 86 GLY A C 1
ATOM 657 O O . GLY A 1 86 ? -8.714 -6.947 24.714 1.00 61.25 86 GLY A O 1
ATOM 658 N N . SER A 1 87 ? -8.721 -5.226 23.279 1.00 53.94 87 SER A N 1
ATOM 659 C CA . SER A 1 87 ? -8.533 -4.210 24.316 1.00 53.94 87 SER A CA 1
ATOM 660 C C . SER A 1 87 ? -9.920 -3.709 24.722 1.00 53.94 87 SER A C 1
ATOM 662 O O . SER A 1 87 ? -10.401 -2.675 24.270 1.00 53.94 87 SER A O 1
ATOM 664 N N . ARG A 1 88 ? -10.610 -4.518 25.534 1.00 55.53 88 ARG A N 1
ATOM 665 C CA . ARG A 1 88 ? -11.767 -4.097 26.346 1.00 55.53 88 ARG A CA 1
ATOM 666 C C . ARG A 1 88 ? -11.281 -3.541 27.699 1.00 55.53 88 ARG A C 1
ATOM 668 O O . ARG A 1 88 ? -12.011 -3.588 28.678 1.00 55.53 88 ARG A O 1
ATOM 675 N N . GLY A 1 89 ? -10.023 -3.094 27.763 1.00 56.28 89 GLY A N 1
ATOM 676 C CA . GLY A 1 89 ? -9.254 -2.962 29.000 1.00 56.28 89 GLY A CA 1
ATOM 677 C C . GLY A 1 89 ? -9.259 -1.592 29.675 1.00 56.28 89 GLY A C 1
ATOM 678 O O . GLY A 1 89 ? -8.469 -1.406 30.585 1.00 56.28 89 GLY A O 1
ATOM 679 N N . SER A 1 90 ? -10.081 -0.618 29.272 1.00 52.53 90 SER A N 1
ATOM 680 C CA . SER A 1 90 ? -10.041 0.711 29.919 1.00 52.53 90 SER A CA 1
ATOM 681 C C . SER 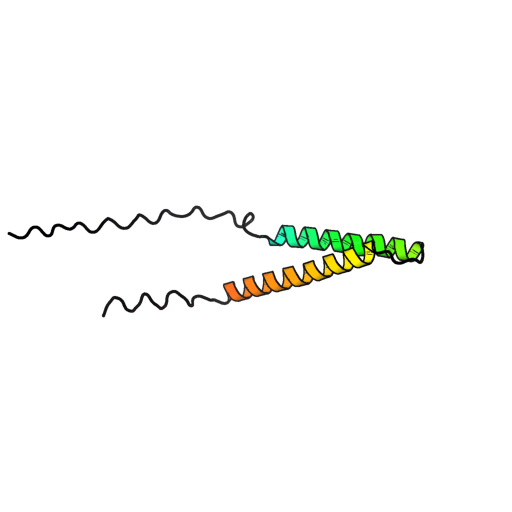A 1 90 ? -11.343 1.168 30.574 1.00 52.53 90 SER A C 1
ATOM 683 O O . SER A 1 90 ? -11.413 2.301 31.033 1.00 52.53 90 SER A O 1
ATOM 685 N N . TRP A 1 91 ? -12.349 0.297 30.694 1.00 53.16 91 TRP A N 1
ATOM 686 C CA . TRP A 1 91 ? -13.558 0.573 31.488 1.00 53.16 91 TRP A CA 1
ATOM 687 C C . TRP A 1 91 ? -13.599 -0.231 32.796 1.00 53.16 91 TRP A C 1
ATOM 689 O O . T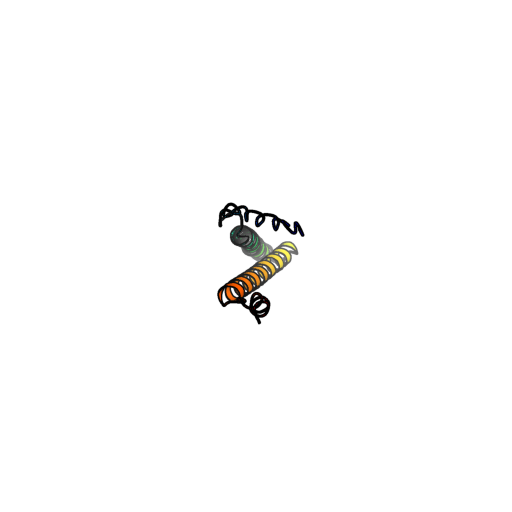RP A 1 91 ? -14.667 -0.563 33.290 1.00 53.16 91 TRP A O 1
ATOM 699 N N . GLN A 1 92 ? -12.438 -0.564 33.367 1.00 57.84 92 GLN A N 1
ATOM 700 C CA . GLN A 1 92 ? -12.353 -1.216 34.683 1.00 57.84 92 GLN A CA 1
ATOM 701 C C . GLN A 1 92 ? -12.224 -0.216 35.848 1.00 57.84 92 GLN A C 1
ATOM 703 O O . GLN A 1 92 ? -12.264 -0.629 36.998 1.00 57.84 92 GLN A O 1
ATOM 708 N N . GLY A 1 93 ? -12.128 1.092 35.572 1.00 54.94 93 GLY A N 1
ATOM 709 C CA . GLY A 1 93 ? -12.001 2.139 36.599 1.00 54.94 93 GLY A CA 1
ATOM 710 C C . GLY A 1 93 ? -13.312 2.747 37.123 1.00 54.94 93 GLY A C 1
ATOM 711 O O . GLY A 1 93 ? -13.255 3.544 38.048 1.00 54.94 93 GLY A O 1
ATOM 712 N N . LEU A 1 94 ? -14.478 2.405 36.555 1.00 55.56 94 LEU A N 1
ATOM 713 C CA . LEU A 1 94 ? -15.787 2.906 37.024 1.00 55.56 94 LEU A CA 1
ATOM 714 C C . LEU A 1 94 ? -16.503 1.964 38.005 1.00 55.56 94 LEU A C 1
ATOM 716 O O . LEU A 1 94 ? -17.546 2.329 38.528 1.00 55.56 94 LEU A O 1
ATOM 720 N N . ALA A 1 95 ? -15.954 0.777 38.272 1.00 58.25 95 ALA A N 1
ATOM 721 C CA . ALA A 1 95 ? -16.543 -0.210 39.185 1.00 58.25 95 ALA A CA 1
ATOM 722 C C . ALA A 1 95 ? -16.136 -0.005 40.662 1.00 58.25 95 ALA A C 1
ATOM 724 O O . ALA A 1 95 ? -16.139 -0.954 41.437 1.00 58.25 95 ALA A O 1
ATOM 725 N N . GLY A 1 96 ? -15.684 1.200 41.022 1.00 58.78 96 GLY A N 1
ATOM 726 C CA . GLY A 1 96 ? -15.211 1.538 42.368 1.00 58.78 96 GLY A CA 1
ATOM 727 C C . GLY A 1 96 ? -15.807 2.834 42.917 1.00 58.78 96 GLY A C 1
ATOM 728 O O . GLY A 1 96 ? -15.191 3.453 43.775 1.00 58.78 96 GLY A O 1
ATOM 729 N N . LEU A 1 97 ? -16.951 3.281 42.388 1.00 61.38 97 LEU A N 1
ATOM 730 C CA . LEU A 1 97 ? -17.663 4.485 42.852 1.00 61.38 97 LEU A CA 1
ATOM 731 C C . LEU A 1 97 ? -18.886 4.148 43.726 1.00 61.38 97 LEU A C 1
ATOM 733 O O . LEU A 1 97 ? -19.678 5.029 44.050 1.00 61.38 97 LEU A O 1
ATOM 737 N N . ASP A 1 98 ? -19.030 2.880 44.105 1.00 60.59 98 ASP A N 1
ATOM 738 C CA . ASP A 1 98 ? -20.189 2.309 44.788 1.00 60.59 98 ASP A CA 1
ATOM 739 C C . ASP A 1 98 ? -19.837 1.482 46.047 1.00 60.59 98 ASP A C 1
ATOM 741 O O . ASP A 1 98 ? -20.627 0.646 46.486 1.00 60.59 98 ASP A O 1
ATOM 745 N N . THR A 1 99 ? -18.697 1.767 46.691 1.00 54.81 99 THR A N 1
ATOM 746 C CA . THR A 1 99 ? -18.415 1.379 48.094 1.00 54.81 99 THR A CA 1
ATOM 747 C C . THR A 1 99 ? -17.853 2.552 48.874 1.00 54.81 99 THR A C 1
ATOM 749 O O . THR A 1 99 ? -18.303 2.766 50.019 1.00 54.81 99 THR A O 1
#

pLDDT: mean 77.22, std 16.45, range [46.09, 97.38]

Foldseek 3Di:
DDPPPPPDPPDPPPPPDPDDPPVVPDCVVVLVVQLVVLVVQLVVQVVVCVVVVHRDPSNVVSVVSNVVSVVVVVVVVVVVVVVVVDPVPDPPVVPPPPD

Organism: NCBI:txid2530385

Mean predicted aligned error: 13.58 Å

InterPro domains:
  IPR019681 Protein of unknown function DUF2530 [PF10745] (16-94)